Protein AF-A0A6V7JGI4-F1 (afdb_monomer_lite)

Radius of gyration: 11.11 Å; chains: 1; bounding box: 25×15×29 Å

Sequence (46 aa):
TVREKAQWIKDEHYGGAMFWSLELDDFKGRFGERYPILKAAKRILH

Foldseek 3Di:
DLLVVLQVCVVVVHPFDDDPDQVPAQCVCPVHDHRPSVVSSVVRND

pLDDT: mean 95.94, std 2.39, range [85.69, 98.38]

Secondary structure (DSSP, 8-state):
-HHHHHHHHHHTT-S----S-GGGS-TT-TTSSSSHHHHHHHHHH-

Structure (mmCIF, N/CA/C/O backbone):
data_AF-A0A6V7JGI4-F1
#
_entry.id   AF-A0A6V7JGI4-F1
#
loop_
_atom_site.group_PDB
_atom_site.id
_atom_site.type_symbol
_atom_site.label_atom_id
_atom_site.label_alt_id
_atom_site.label_comp_id
_atom_site.label_asym_id
_atom_site.label_entity_id
_atom_site.label_seq_id
_atom_site.pdbx_PDB_ins_code
_atom_site.Cartn_x
_atom_site.Cartn_y
_atom_site.Cartn_z
_atom_site.occupancy
_atom_site.B_iso_or_equiv
_atom_site.auth_seq_id
_atom_site.auth_comp_id
_atom_site.auth_asym_id
_atom_site.auth_atom_id
_atom_site.pdbx_PDB_model_num
ATOM 1 N N . THR A 1 1 ? 3.661 6.497 5.426 1.00 90.31 1 THR A N 1
ATOM 2 C CA . THR A 1 1 ? 3.679 5.557 4.275 1.00 90.31 1 THR A CA 1
ATOM 3 C C . THR A 1 1 ? 2.333 4.840 4.147 1.00 90.31 1 THR A C 1
ATOM 5 O O . THR A 1 1 ? 1.474 5.036 5.000 1.00 90.31 1 THR A O 1
ATOM 8 N N . VAL A 1 2 ? 2.103 4.027 3.100 1.00 96.81 2 VAL A N 1
ATOM 9 C CA . VAL A 1 2 ? 0.828 3.283 2.928 1.00 96.81 2 VAL A CA 1
ATOM 10 C C . VAL A 1 2 ? 0.538 2.320 4.088 1.00 96.81 2 VAL A C 1
ATOM 12 O O . VAL A 1 2 ? -0.614 2.166 4.473 1.00 96.81 2 VAL A O 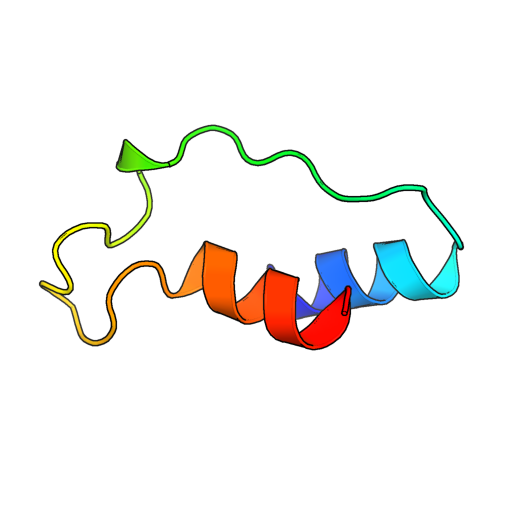1
ATOM 15 N N . ARG A 1 3 ? 1.579 1.724 4.688 1.00 97.50 3 ARG A N 1
ATOM 16 C CA . ARG A 1 3 ? 1.430 0.787 5.812 1.00 97.50 3 ARG A CA 1
ATOM 17 C C . ARG A 1 3 ? 0.920 1.480 7.072 1.00 97.50 3 ARG A C 1
ATOM 19 O O . ARG A 1 3 ? -0.038 1.013 7.663 1.00 97.50 3 ARG A O 1
ATOM 26 N N . GLU A 1 4 ? 1.499 2.627 7.420 1.00 98.19 4 GLU A N 1
ATOM 27 C CA . GLU A 1 4 ? 1.062 3.428 8.575 1.00 98.19 4 GLU A CA 1
ATOM 28 C C . GLU A 1 4 ? -0.380 3.922 8.407 1.00 98.19 4 GLU A C 1
ATOM 30 O O . GLU A 1 4 ? -1.173 3.830 9.335 1.00 98.19 4 GLU A O 1
ATOM 35 N N . LYS A 1 5 ? -0.750 4.383 7.202 1.00 98.12 5 LYS A N 1
ATOM 36 C CA . LYS A 1 5 ? -2.131 4.800 6.912 1.00 98.12 5 LYS A CA 1
ATOM 37 C C . LYS A 1 5 ? -3.112 3.631 6.999 1.00 98.12 5 LYS A C 1
ATOM 39 O O . LYS A 1 5 ? -4.185 3.798 7.557 1.00 98.12 5 LYS A O 1
ATOM 44 N N . ALA A 1 6 ? -2.755 2.462 6.467 1.00 98.19 6 ALA A N 1
ATOM 45 C CA . ALA A 1 6 ? -3.595 1.271 6.566 1.00 98.19 6 ALA A CA 1
ATOM 46 C C . ALA A 1 6 ? -3.731 0.780 8.017 1.00 98.19 6 ALA A C 1
ATOM 48 O O . ALA A 1 6 ? -4.816 0.359 8.406 1.00 98.19 6 ALA A O 1
ATOM 49 N N . GLN A 1 7 ? -2.664 0.873 8.818 1.00 98.25 7 GLN A N 1
ATOM 50 C CA . GLN A 1 7 ? -2.703 0.531 10.239 1.00 98.25 7 GLN A CA 1
ATOM 51 C C . GLN A 1 7 ? -3.633 1.477 11.001 1.00 98.25 7 GLN A C 1
ATOM 53 O O . GLN A 1 7 ? -4.535 1.011 11.680 1.00 98.25 7 GLN A O 1
ATOM 58 N N . TRP A 1 8 ? -3.505 2.789 10.784 1.00 98.25 8 TRP A N 1
ATOM 59 C CA . TRP A 1 8 ? -4.415 3.774 11.370 1.00 98.25 8 TRP A CA 1
ATOM 60 C C . TRP A 1 8 ? -5.878 3.514 10.985 1.00 98.25 8 TRP A C 1
ATOM 62 O O . TRP A 1 8 ? -6.754 3.534 11.838 1.00 98.25 8 TRP A O 1
ATOM 72 N N . ILE A 1 9 ? -6.150 3.184 9.717 1.00 98.19 9 ILE A N 1
ATOM 73 C CA . ILE A 1 9 ? -7.511 2.843 9.267 1.00 98.19 9 ILE A CA 1
ATOM 74 C C . ILE A 1 9 ? -8.080 1.639 10.028 1.00 98.19 9 ILE A C 1
ATOM 76 O O . ILE A 1 9 ? -9.263 1.635 10.368 1.00 98.19 9 ILE A O 1
ATOM 80 N N . LYS A 1 10 ? -7.246 0.626 10.287 1.00 97.50 10 LYS A N 1
ATOM 81 C CA . LYS A 1 10 ? -7.619 -0.571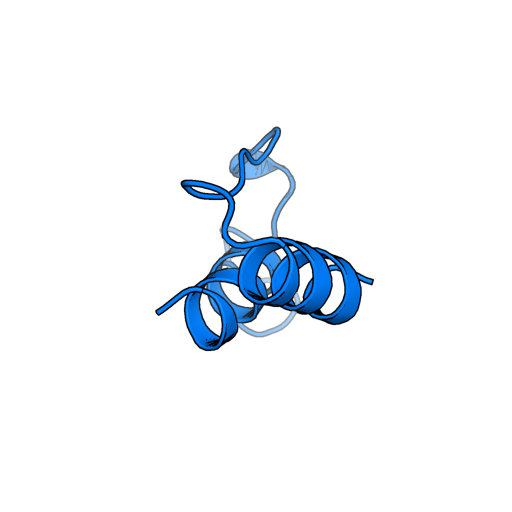 11.046 1.00 97.50 10 LYS A CA 1
ATOM 82 C C . LYS A 1 10 ? -7.875 -0.257 12.520 1.00 97.50 10 LYS A C 1
ATOM 84 O O . LYS A 1 10 ? -8.871 -0.728 13.062 1.00 97.50 10 LYS A O 1
ATOM 89 N N . ASP A 1 11 ? -6.995 0.528 13.134 1.00 98.31 11 ASP A N 1
ATOM 90 C CA . ASP A 1 11 ? -7.046 0.865 14.561 1.00 98.31 11 ASP A CA 1
ATOM 91 C C . ASP A 1 11 ? -8.250 1.761 14.895 1.00 98.31 11 ASP A C 1
ATOM 93 O O . ASP A 1 11 ? -8.875 1.593 15.936 1.00 98.31 11 ASP A O 1
ATOM 97 N N . GLU A 1 12 ? -8.637 2.654 13.981 1.00 98.38 12 GLU A N 1
ATOM 98 C CA . GLU A 1 12 ? -9.817 3.524 14.114 1.00 98.38 12 GLU A CA 1
ATOM 99 C C . GLU A 1 12 ? -11.135 2.851 13.678 1.00 98.38 12 GLU A C 1
ATOM 101 O O . GLU A 1 12 ? -12.188 3.488 13.661 1.00 98.38 12 GLU A O 1
ATOM 106 N N . HIS A 1 13 ? -11.101 1.569 13.296 1.00 97.12 13 HIS A N 1
ATOM 107 C CA . HIS A 1 13 ? -12.276 0.797 12.873 1.00 97.12 13 HIS A CA 1
ATOM 108 C C . HIS A 1 13 ? -13.068 1.400 11.694 1.00 97.12 13 HIS A C 1
ATOM 110 O O . HIS A 1 13 ? -14.292 1.257 11.612 1.00 97.12 13 HIS A O 1
ATOM 116 N N . TYR A 1 14 ? -12.392 2.045 10.740 1.00 97.69 14 TYR A N 1
ATOM 117 C CA . TYR A 1 14 ? -13.054 2.526 9.524 1.00 97.69 14 TYR A CA 1
ATOM 118 C C . TYR A 1 14 ? -13.406 1.382 8.562 1.00 97.69 14 TYR A C 1
ATOM 120 O O . TYR A 1 14 ? -12.767 0.333 8.529 1.00 97.69 14 TYR A O 1
ATOM 128 N N . GLY A 1 15 ? -14.400 1.618 7.700 1.00 96.25 15 GLY A N 1
ATOM 129 C CA . GLY A 1 15 ? -14.902 0.616 6.750 1.00 96.25 15 GLY A CA 1
ATOM 130 C C . GLY A 1 15 ? -13.964 0.265 5.586 1.00 96.25 15 GLY A C 1
ATOM 131 O O . GLY A 1 15 ? -14.267 -0.652 4.826 1.0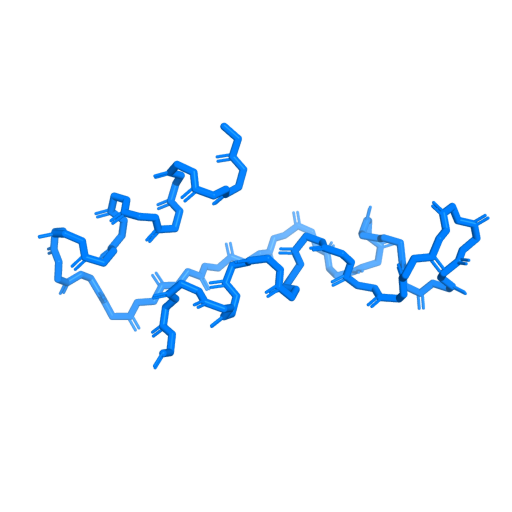0 96.25 15 GLY A O 1
ATOM 132 N N . GLY A 1 16 ? -12.847 0.978 5.406 1.00 95.44 16 GLY A N 1
ATOM 133 C CA . GLY A 1 16 ? -11.864 0.677 4.365 1.00 95.44 16 GLY A CA 1
ATOM 134 C C . GLY A 1 16 ? -11.029 1.877 3.922 1.00 95.44 16 GLY A C 1
ATOM 135 O O . GLY A 1 16 ? -11.027 2.932 4.552 1.00 95.44 16 GLY A O 1
ATOM 136 N N . ALA A 1 17 ? -10.315 1.703 2.808 1.00 96.50 17 ALA A N 1
ATOM 137 C CA . ALA A 1 17 ? -9.462 2.720 2.198 1.00 96.50 17 ALA A CA 1
ATOM 138 C C . ALA A 1 17 ? -9.827 2.924 0.721 1.00 96.50 17 ALA A C 1
ATOM 140 O O . ALA A 1 17 ? -10.102 1.959 0.008 1.00 96.50 17 ALA A O 1
ATOM 141 N N . MET A 1 18 ? -9.769 4.171 0.249 1.00 96.69 18 MET A N 1
ATOM 142 C CA . MET A 1 18 ? -9.900 4.519 -1.167 1.00 96.69 18 MET A CA 1
ATOM 143 C C . MET A 1 18 ? -8.526 4.867 -1.747 1.00 96.69 18 MET A C 1
ATOM 145 O O . MET A 1 18 ? -7.718 5.531 -1.097 1.00 96.69 18 MET A O 1
ATOM 149 N N . PHE A 1 19 ? -8.267 4.412 -2.973 1.00 95.69 19 PHE A N 1
ATOM 150 C CA . PHE A 1 19 ? -7.035 4.682 -3.706 1.00 95.69 19 PHE A CA 1
ATOM 151 C C . PHE A 1 19 ? -7.354 5.476 -4.966 1.00 95.69 19 PHE A C 1
ATOM 153 O O . PHE A 1 19 ? -8.207 5.076 -5.755 1.00 95.69 19 PHE A O 1
ATOM 160 N N . TRP A 1 20 ? -6.620 6.566 -5.164 1.00 94.00 20 TRP A N 1
ATOM 161 C CA . TRP A 1 20 ? -6.654 7.360 -6.383 1.00 94.00 20 TRP A CA 1
ATOM 162 C C . TRP A 1 20 ? -5.225 7.496 -6.925 1.00 94.00 20 TRP A C 1
ATOM 164 O O . TRP A 1 20 ? -4.397 8.161 -6.308 1.00 94.00 20 TRP A O 1
ATOM 174 N N . SER A 1 21 ? -4.865 6.850 -8.027 1.00 93.38 21 SER A N 1
ATOM 175 C CA . SER A 1 21 ? -5.633 5.905 -8.851 1.00 93.38 21 SER A CA 1
ATOM 176 C C . SER A 1 21 ? -4.775 4.681 -9.194 1.00 93.38 21 SER A C 1
ATOM 178 O O . SER A 1 21 ? -3.558 4.678 -8.994 1.00 93.38 21 SER A O 1
ATOM 180 N N . LEU A 1 22 ? -5.406 3.587 -9.628 1.00 92.56 22 LEU A N 1
ATOM 181 C CA . LEU A 1 22 ? -4.740 2.280 -9.743 1.00 92.56 22 LEU A CA 1
ATOM 182 C C . LEU A 1 22 ? -3.641 2.248 -10.815 1.00 92.56 22 LEU A C 1
ATOM 184 O O . LEU A 1 22 ? -2.707 1.456 -10.715 1.00 92.56 22 LEU A O 1
ATOM 188 N N . GLU A 1 23 ? -3.743 3.095 -11.832 1.00 91.31 23 GLU A N 1
ATOM 189 C CA . GLU A 1 23 ? -2.765 3.243 -12.909 1.00 91.31 23 GLU A CA 1
ATOM 190 C C . GLU A 1 23 ? -1.475 3.952 -12.480 1.00 91.31 23 GLU A C 1
ATOM 192 O O . GLU A 1 23 ? -0.472 3.850 -13.186 1.00 91.31 23 GLU A O 1
ATOM 197 N N . LEU A 1 24 ? -1.491 4.647 -11.337 1.00 94.44 24 LEU A N 1
ATOM 198 C CA . LEU A 1 24 ? -0.310 5.293 -10.757 1.00 94.44 24 LEU A CA 1
ATOM 199 C C . LEU A 1 24 ? 0.497 4.352 -9.854 1.00 94.44 24 LEU A C 1
ATOM 201 O O . LEU A 1 24 ? 1.626 4.675 -9.489 1.00 94.44 24 LEU A O 1
ATOM 205 N N . ASP A 1 25 ? -0.060 3.193 -9.494 1.00 96.12 25 ASP A N 1
ATOM 206 C CA . ASP A 1 25 ? 0.706 2.123 -8.855 1.00 96.12 25 ASP A CA 1
ATOM 207 C C . ASP A 1 25 ? 1.588 1.414 -9.899 1.00 96.12 25 ASP A C 1
ATOM 209 O O . ASP A 1 25 ? 1.402 1.575 -11.108 1.00 96.12 25 ASP A O 1
ATOM 213 N N . ASP A 1 26 ? 2.527 0.570 -9.468 1.00 96.38 26 ASP A N 1
ATOM 214 C CA . ASP A 1 26 ? 3.289 -0.276 -10.395 1.00 96.38 26 ASP A CA 1
ATOM 215 C C . ASP A 1 26 ? 2.422 -1.431 -10.928 1.00 96.38 26 ASP A C 1
ATOM 217 O O . ASP A 1 26 ? 2.591 -2.613 -10.618 1.00 96.38 26 ASP A O 1
ATOM 221 N N . PHE A 1 27 ? 1.432 -1.081 -11.745 1.00 94.44 27 PHE A N 1
ATOM 222 C CA . PHE A 1 27 ? 0.442 -2.000 -12.296 1.00 94.44 27 PHE A CA 1
ATOM 223 C C . PHE A 1 27 ? 1.031 -2.968 -13.327 1.00 94.44 27 PHE A C 1
ATOM 225 O O . PHE A 1 27 ? 0.377 -3.957 -13.672 1.00 94.44 27 PHE A O 1
ATOM 232 N N . LYS A 1 28 ? 2.248 -2.696 -13.816 1.00 95.88 28 LYS A N 1
ATOM 233 C CA . LYS A 1 28 ? 3.003 -3.556 -14.739 1.00 95.88 28 LYS A CA 1
ATOM 234 C C . LYS A 1 28 ? 4.097 -4.371 -14.041 1.00 95.88 28 LYS A C 1
ATOM 236 O O . LYS A 1 28 ? 4.638 -5.261 -14.685 1.00 95.88 28 LYS A O 1
ATOM 241 N N . GLY A 1 29 ? 4.412 -4.097 -12.772 1.00 95.56 29 GLY A N 1
ATOM 242 C CA . GLY A 1 29 ? 5.531 -4.734 -12.068 1.00 95.56 29 GLY A CA 1
ATOM 243 C C . GLY A 1 29 ? 6.895 -4.369 -12.665 1.00 95.56 29 GLY A C 1
ATOM 244 O O . GLY A 1 29 ? 7.809 -5.187 -12.661 1.00 95.56 29 GLY A O 1
ATOM 245 N N . ARG A 1 30 ? 7.037 -3.171 -13.247 1.00 96.44 30 ARG A N 1
ATOM 246 C CA . ARG A 1 30 ? 8.297 -2.716 -13.869 1.00 96.44 30 ARG A CA 1
ATOM 247 C C . ARG A 1 30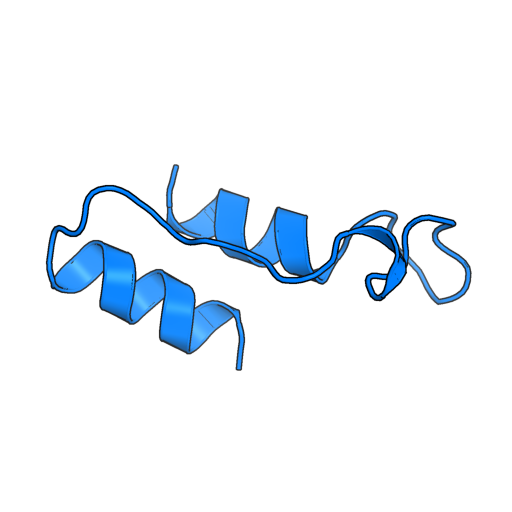 ? 9.404 -2.489 -12.847 1.00 96.44 30 ARG A C 1
ATOM 249 O O . ARG A 1 30 ? 10.576 -2.565 -13.199 1.00 96.44 30 ARG A O 1
ATOM 256 N N . PHE A 1 31 ? 9.026 -2.203 -11.610 1.00 94.50 31 PHE A N 1
ATOM 257 C CA . PHE A 1 31 ? 9.918 -1.885 -10.505 1.00 94.50 31 PHE A CA 1
ATOM 258 C C . PHE A 1 31 ? 9.847 -2.951 -9.401 1.00 94.50 31 PHE A C 1
ATOM 260 O O . PHE A 1 31 ? 10.229 -2.690 -8.261 1.00 94.50 31 PHE A O 1
ATOM 267 N N . GLY A 1 32 ? 9.379 -4.161 -9.733 1.00 93.44 32 GLY A N 1
ATOM 268 C CA . GLY A 1 32 ? 9.337 -5.307 -8.828 1.00 93.44 32 GLY A CA 1
ATOM 269 C C . GLY A 1 32 ? 8.001 -6.043 -8.878 1.00 93.44 32 GLY A C 1
ATOM 270 O O . GLY A 1 32 ? 7.703 -6.765 -9.825 1.00 93.44 32 GLY A O 1
ATOM 271 N N . GLU A 1 33 ? 7.203 -5.915 -7.821 1.00 93.94 33 GLU A N 1
ATOM 272 C CA . GLU A 1 33 ? 5.918 -6.609 -7.702 1.00 93.94 33 GLU A CA 1
ATOM 273 C C . GLU A 1 33 ? 4.792 -5.816 -8.378 1.00 93.94 33 GLU A C 1
ATOM 275 O O . GLU A 1 33 ? 4.755 -4.599 -8.289 1.00 93.94 33 GLU A O 1
ATOM 280 N N . ARG A 1 34 ? 3.820 -6.500 -8.999 1.00 96.56 34 ARG A N 1
ATOM 281 C CA . ARG A 1 34 ? 2.602 -5.860 -9.521 1.00 96.56 34 ARG A CA 1
ATOM 282 C C . ARG A 1 34 ? 1.692 -5.372 -8.386 1.00 96.56 34 ARG A C 1
ATOM 284 O O . ARG A 1 34 ? 1.322 -6.186 -7.534 1.00 96.56 34 ARG A O 1
ATOM 291 N N . TYR A 1 35 ? 1.258 -4.112 -8.446 1.00 96.81 35 TYR A N 1
ATOM 292 C CA . TYR A 1 35 ? 0.404 -3.432 -7.452 1.00 96.81 35 TYR A CA 1
ATO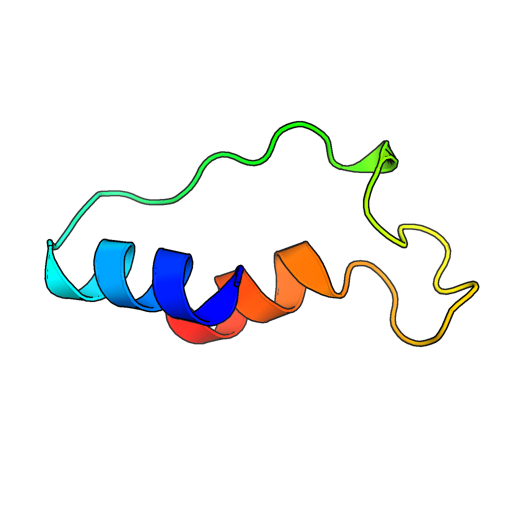M 293 C C . TYR A 1 35 ? 0.969 -3.418 -6.013 1.00 96.81 35 TYR A C 1
ATOM 295 O O . TYR A 1 35 ? 0.300 -3.885 -5.081 1.00 96.81 35 TYR A O 1
ATOM 303 N N . PRO A 1 36 ? 2.211 -2.949 -5.798 1.00 96.94 36 PRO A N 1
ATOM 304 C CA . PRO A 1 36 ? 2.871 -3.021 -4.498 1.00 96.94 36 PRO A CA 1
ATOM 305 C C . PRO A 1 36 ? 2.163 -2.174 -3.432 1.00 96.94 36 PRO A C 1
ATOM 307 O O . PRO A 1 36 ? 2.079 -2.605 -2.279 1.00 96.94 36 PRO A O 1
ATOM 310 N N . ILE A 1 37 ? 1.613 -1.007 -3.791 1.00 96.62 37 ILE A N 1
ATOM 311 C CA . ILE A 1 37 ? 0.913 -0.129 -2.841 1.00 96.62 37 ILE A CA 1
ATOM 312 C C . ILE A 1 37 ? -0.413 -0.766 -2.429 1.00 96.62 37 ILE A C 1
ATOM 314 O O . ILE A 1 37 ? -0.681 -0.919 -1.232 1.00 96.62 37 ILE A O 1
ATOM 318 N N . LEU A 1 38 ? -1.214 -1.200 -3.407 1.00 96.62 38 LEU A N 1
ATOM 319 C CA . LEU A 1 38 ? -2.512 -1.824 -3.140 1.00 96.62 38 LEU A CA 1
ATOM 320 C C . LEU A 1 38 ? -2.362 -3.106 -2.311 1.00 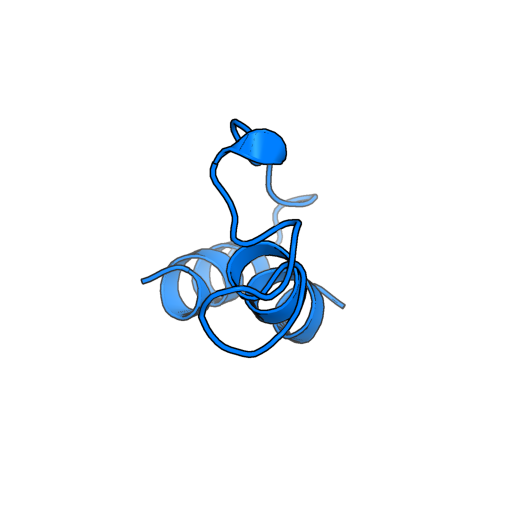96.62 38 LEU A C 1
ATOM 322 O O . LEU A 1 38 ? -3.100 -3.325 -1.349 1.00 96.62 38 LEU A O 1
ATOM 326 N N . LYS A 1 39 ? -1.379 -3.952 -2.643 1.00 96.56 39 LYS A N 1
ATOM 327 C CA . LYS A 1 39 ? -1.109 -5.185 -1.892 1.00 96.56 39 LYS A CA 1
ATOM 328 C C . LYS A 1 39 ? -0.635 -4.907 -0.472 1.00 96.56 39 LYS A C 1
ATOM 330 O O . LYS A 1 39 ? -1.046 -5.622 0.438 1.00 96.56 39 LYS A O 1
ATOM 335 N N . ALA A 1 40 ? 0.200 -3.888 -0.263 1.00 96.94 40 ALA A N 1
ATOM 336 C CA . ALA A 1 40 ? 0.649 -3.515 1.076 1.00 96.94 40 ALA A CA 1
ATOM 337 C C . ALA A 1 40 ? -0.524 -3.094 1.973 1.00 96.94 40 ALA A C 1
ATOM 339 O O . ALA A 1 40 ? -0.584 -3.530 3.119 1.00 96.94 40 ALA A O 1
ATOM 340 N N . ALA A 1 41 ? -1.470 -2.311 1.449 1.00 97.50 41 ALA A N 1
ATOM 341 C CA . ALA A 1 41 ? -2.674 -1.940 2.189 1.00 97.50 41 ALA A CA 1
ATOM 342 C C . ALA A 1 41 ? -3.595 -3.140 2.447 1.00 97.50 41 ALA A C 1
ATOM 344 O O . ALA A 1 41 ? -4.034 -3.350 3.577 1.00 97.50 41 ALA A O 1
ATOM 345 N N . LYS A 1 42 ? -3.834 -3.972 1.423 1.00 96.50 42 LYS A N 1
ATOM 346 C CA . LYS A 1 42 ? -4.667 -5.178 1.540 1.00 96.50 42 LYS A CA 1
ATOM 347 C C . LYS A 1 42 ? -4.168 -6.129 2.631 1.00 96.50 42 LYS A C 1
ATOM 349 O O . LYS A 1 42 ? -4.987 -6.688 3.340 1.00 96.50 42 LYS A O 1
ATOM 354 N N . ARG A 1 43 ? -2.848 -6.300 2.783 1.00 96.94 43 ARG A N 1
ATOM 355 C CA . ARG A 1 43 ? -2.250 -7.162 3.824 1.00 96.94 43 ARG A CA 1
ATOM 356 C C . ARG A 1 43 ? -2.535 -6.697 5.259 1.00 96.94 43 ARG A C 1
ATOM 358 O O . ARG A 1 43 ? -2.351 -7.488 6.171 1.00 96.94 43 ARG A O 1
ATOM 365 N N . ILE A 1 44 ? -2.894 -5.429 5.464 1.00 97.62 44 ILE A N 1
ATOM 366 C CA . ILE A 1 44 ? -3.152 -4.862 6.797 1.00 97.62 44 ILE A CA 1
ATOM 367 C C . ILE A 1 44 ? -4.657 -4.805 7.078 1.00 97.62 44 ILE A C 1
ATOM 369 O O . ILE A 1 44 ? -5.083 -5.121 8.190 1.00 97.62 44 ILE A O 1
ATOM 373 N N . LEU A 1 45 ? -5.446 -4.411 6.073 1.00 95.94 45 LEU A N 1
ATOM 374 C CA . LEU A 1 45 ? -6.898 -4.221 6.178 1.00 95.94 45 LEU A CA 1
ATOM 375 C C . LEU A 1 45 ? -7.713 -5.527 6.114 1.00 95.94 45 LEU A C 1
ATOM 377 O O . LEU A 1 45 ? -8.905 -5.495 6.401 1.00 95.94 45 LEU A O 1
ATOM 381 N N . HIS A 1 46 ? -7.093 -6.642 5.726 1.00 85.69 46 HIS A N 1
ATOM 382 C CA . HIS A 1 46 ? -7.671 -7.990 5.719 1.00 85.69 46 HIS A CA 1
ATOM 383 C C . HIS A 1 46 ? -6.963 -8.863 6.761 1.00 85.69 46 HIS A C 1
ATOM 385 O O . HIS A 1 46 ? -7.591 -9.833 7.237 1.00 85.69 46 HIS A O 1
#

Organism: NCBI:txid1563983

InterPro domains:
  IPR001223 Glycoside hydrolase family 18, catalytic domain [PS51910] (1-46)
  IPR017853 Glycoside hydrolase superfamily [SSF51445] (1-45)